Protein AF-A0AAE8HXU7-F1 (afdb_monomer_lite)

Organism: NCBI:txid418223

Foldseek 3Di:
DLLVVLVVCCVPDPSVVSCVVSVHDPVVSVVVVPDD

pLDDT: mean 95.16, std 3.67, range [81.06, 97.62]

Sequence (36 aa):
MRFRLVDAAKKDFPVARLCKVLDVSPSGYFAWKNRP

Radius of gyration: 8.78 Å; chains: 1; bounding box: 19×17×19 Å

Structure (mmCIF, N/CA/C/O backbone):
data_AF-A0AAE8HXU7-F1
#
_entry.id   AF-A0AAE8HXU7-F1
#
loop_
_atom_site.group_PDB
_atom_site.id
_atom_site.type_symbol
_atom_site.label_atom_id
_atom_site.label_alt_id
_atom_site.label_comp_id
_atom_site.label_asym_id
_atom_site.label_entity_id
_atom_site.label_seq_id
_atom_site.pdbx_PDB_ins_code
_atom_site.Cartn_x
_atom_site.Cartn_y
_atom_site.Cartn_z
_atom_site.occupancy
_atom_site.B_iso_or_equiv
_atom_site.auth_seq_id
_atom_site.auth_comp_id
_atom_site.auth_asy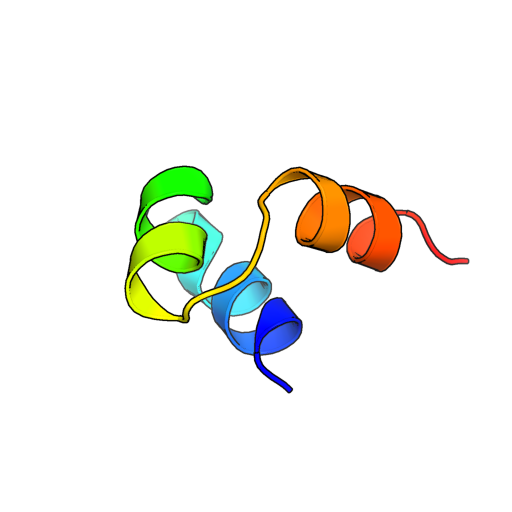m_id
_atom_site.auth_atom_id
_atom_site.pdbx_PDB_model_num
ATOM 1 N N . MET A 1 1 ? -5.952 5.079 -9.931 1.00 81.06 1 MET A N 1
ATOM 2 C CA . MET A 1 1 ? -7.006 5.413 -8.945 1.00 81.06 1 MET A CA 1
ATOM 3 C C . MET A 1 1 ? -6.870 4.602 -7.653 1.00 81.06 1 MET A C 1
ATOM 5 O O . MET A 1 1 ? -6.692 5.210 -6.610 1.00 81.06 1 MET A O 1
ATOM 9 N N . ARG A 1 2 ? -6.856 3.258 -7.703 1.00 93.94 2 ARG A N 1
ATOM 10 C CA . ARG A 1 2 ? -6.815 2.385 -6.506 1.00 93.94 2 ARG A CA 1
ATOM 11 C C . ARG A 1 2 ? -5.626 2.640 -5.568 1.00 93.94 2 ARG A C 1
ATOM 13 O O . ARG A 1 2 ? -5.830 2.809 -4.376 1.00 93.94 2 ARG A O 1
ATOM 20 N N . PHE A 1 3 ? -4.405 2.781 -6.094 1.00 96.06 3 PHE A N 1
ATOM 21 C CA . PHE A 1 3 ? -3.235 3.069 -5.250 1.00 96.06 3 PHE A CA 1
ATOM 22 C C . PHE A 1 3 ? -3.286 4.429 -4.538 1.00 96.06 3 PHE A C 1
ATOM 24 O O . PHE A 1 3 ? -2.759 4.547 -3.440 1.00 96.06 3 PHE A O 1
ATOM 31 N N . ARG A 1 4 ? -3.980 5.432 -5.097 1.00 95.62 4 ARG A N 1
ATOM 32 C CA . ARG A 1 4 ? -4.201 6.714 -4.402 1.00 95.62 4 ARG A CA 1
ATOM 33 C C . ARG A 1 4 ? -5.136 6.554 -3.203 1.00 95.62 4 ARG A C 1
ATOM 35 O O . ARG A 1 4 ? -4.910 7.189 -2.184 1.00 95.62 4 ARG A O 1
ATOM 42 N N . LEU A 1 5 ? -6.146 5.685 -3.309 1.00 96.00 5 LEU A N 1
ATOM 43 C CA . LEU A 1 5 ? -7.029 5.351 -2.185 1.00 96.00 5 LEU A CA 1
ATOM 44 C C . LEU A 1 5 ? -6.259 4.617 -1.083 1.00 96.00 5 LEU A C 1
ATOM 46 O O . LEU A 1 5 ? -6.402 4.959 0.087 1.00 96.00 5 LEU A O 1
ATOM 50 N N . VAL A 1 6 ? -5.389 3.670 -1.462 1.00 96.69 6 VAL A N 1
ATOM 51 C CA . VAL A 1 6 ? -4.454 3.034 -0.520 1.00 96.69 6 VAL A CA 1
ATOM 52 C C . VAL A 1 6 ? -3.589 4.094 0.164 1.00 96.69 6 VAL A C 1
ATOM 54 O O . VAL A 1 6 ? -3.450 4.067 1.381 1.00 96.69 6 VAL A O 1
ATOM 57 N N . ASP A 1 7 ? -3.040 5.051 -0.591 1.00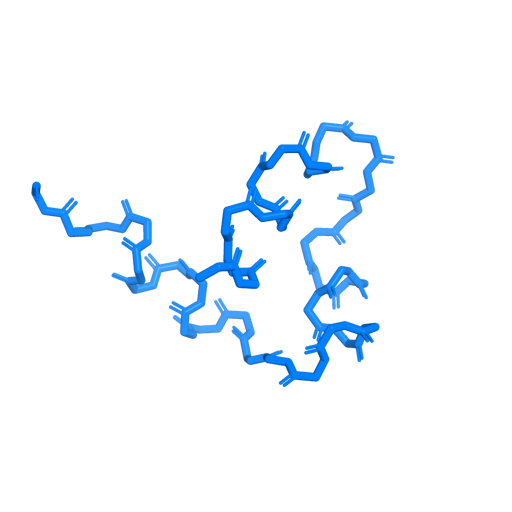 96.56 7 ASP A N 1
ATOM 58 C CA . ASP A 1 7 ? -2.142 6.065 -0.036 1.00 96.56 7 ASP A CA 1
ATOM 59 C C . ASP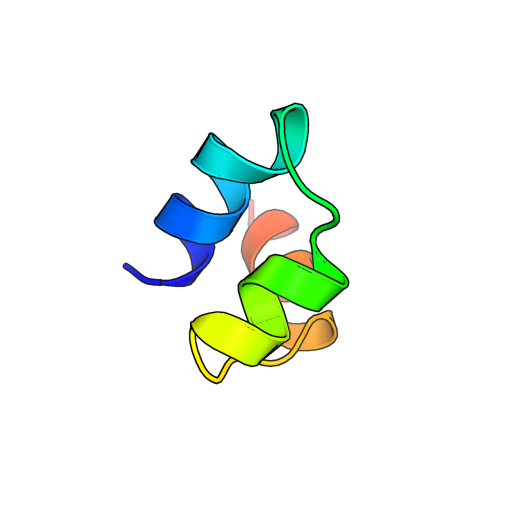 A 1 7 ? -2.822 7.019 0.951 1.00 96.56 7 ASP A C 1
ATOM 61 O O . ASP A 1 7 ? -2.229 7.368 1.972 1.00 96.56 7 ASP A O 1
ATOM 65 N N . ALA A 1 8 ? -4.069 7.398 0.669 1.00 96.75 8 ALA A N 1
ATOM 66 C CA . ALA A 1 8 ? -4.866 8.251 1.542 1.00 96.75 8 ALA A CA 1
ATOM 67 C C . ALA A 1 8 ? -5.242 7.538 2.852 1.00 96.75 8 ALA A C 1
ATOM 69 O O . ALA A 1 8 ? -5.120 8.127 3.922 1.00 96.75 8 ALA A O 1
ATOM 70 N N . ALA A 1 9 ? -5.641 6.265 2.773 1.00 96.44 9 ALA A N 1
ATOM 71 C CA . ALA A 1 9 ? -6.136 5.498 3.918 1.00 96.44 9 ALA A CA 1
ATOM 72 C C . ALA A 1 9 ? -5.036 4.766 4.712 1.00 96.44 9 ALA A C 1
ATOM 74 O O . ALA A 1 9 ? -5.315 4.214 5.777 1.00 96.44 9 ALA A O 1
ATOM 75 N N . LYS A 1 10 ? -3.778 4.748 4.236 1.00 95.31 10 LYS A N 1
ATOM 76 C CA . LYS A 1 10 ? -2.665 4.037 4.908 1.00 95.31 10 LYS A CA 1
ATOM 77 C C . LYS A 1 10 ? -2.353 4.550 6.318 1.00 95.31 10 LYS A C 1
ATOM 79 O O . LYS A 1 10 ? -1.625 3.886 7.048 1.00 95.31 10 LYS A O 1
ATOM 84 N N . LYS A 1 11 ? -2.817 5.758 6.662 1.00 96.38 11 LYS A N 1
ATOM 85 C CA . LYS A 1 11 ? -2.660 6.345 8.001 1.00 96.38 11 LYS A CA 1
ATOM 86 C C . LYS A 1 11 ? -3.545 5.639 9.026 1.00 96.38 11 LYS A C 1
ATOM 88 O O . LYS A 1 11 ? -3.131 5.482 10.166 1.00 96.38 11 LYS A O 1
ATOM 93 N N . ASP A 1 12 ? -4.713 5.183 8.587 1.00 97.50 12 ASP A N 1
ATOM 94 C CA . ASP A 1 12 ? -5.732 4.578 9.443 1.00 97.50 12 ASP A CA 1
ATOM 95 C C . ASP A 1 12 ? -5.704 3.045 9.370 1.00 97.50 12 ASP A C 1
ATOM 97 O O . ASP A 1 12 ? -6.071 2.359 10.325 1.00 97.50 12 ASP A O 1
ATOM 101 N N . PHE A 1 13 ? -5.241 2.481 8.246 1.00 95.88 13 PHE A N 1
ATOM 102 C CA . PHE A 1 13 ? -5.248 1.038 8.010 1.00 95.88 13 PHE A CA 1
ATOM 103 C C . PHE A 1 13 ? -3.932 0.515 7.420 1.00 95.88 13 PHE A C 1
ATOM 105 O O . PHE A 1 13 ? -3.319 1.174 6.578 1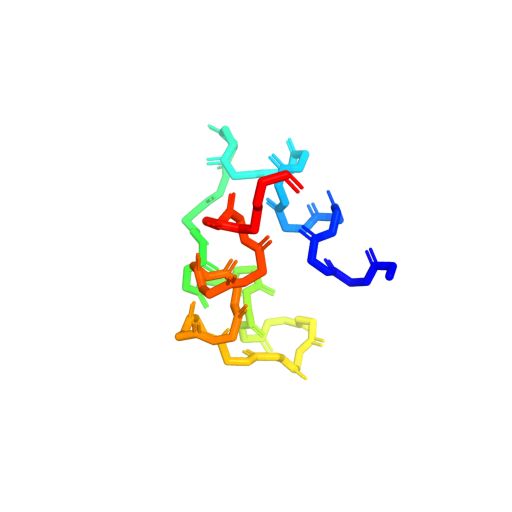.00 95.88 13 PHE A O 1
ATOM 112 N N . PRO A 1 14 ? -3.527 -0.728 7.754 1.00 96.88 14 PRO A N 1
ATOM 113 C CA . PRO A 1 14 ? -2.366 -1.354 7.134 1.00 96.88 14 PRO A CA 1
ATOM 114 C C . PRO A 1 14 ? -2.509 -1.457 5.610 1.00 96.88 14 PRO A C 1
ATOM 116 O O . PRO A 1 14 ? -3.514 -1.968 5.106 1.00 96.88 14 PRO A O 1
ATOM 119 N N . VAL A 1 15 ? -1.457 -1.074 4.879 1.00 96.19 15 VAL A N 1
ATOM 120 C CA . VAL A 1 15 ? -1.396 -1.134 3.405 1.00 96.19 15 VAL A CA 1
ATOM 121 C C . VAL A 1 15 ? -1.786 -2.515 2.876 1.00 96.19 15 VAL A C 1
ATOM 123 O O . VAL A 1 15 ? -2.575 -2.606 1.945 1.00 96.19 15 VAL A O 1
ATOM 126 N N . ALA A 1 16 ? -1.320 -3.599 3.505 1.00 96.31 16 ALA A N 1
ATOM 127 C CA . ALA A 1 16 ? -1.652 -4.962 3.087 1.00 96.31 16 ALA A CA 1
ATOM 128 C C . ALA A 1 16 ? -3.167 -5.251 3.123 1.00 96.31 16 ALA A C 1
ATOM 130 O O . ALA A 1 16 ? -3.692 -5.915 2.228 1.00 96.31 16 ALA A O 1
ATOM 131 N N . ARG A 1 17 ? -3.885 -4.715 4.122 1.00 97.19 17 ARG A N 1
ATOM 132 C CA . ARG A 1 17 ? -5.345 -4.846 4.226 1.00 97.19 17 ARG A CA 1
ATOM 133 C C . ARG A 1 17 ? -6.033 -4.060 3.114 1.00 97.19 17 ARG A C 1
ATOM 135 O O . ARG A 1 17 ? -6.912 -4.599 2.451 1.00 97.19 17 ARG A O 1
ATOM 142 N N . LEU A 1 18 ? -5.608 -2.819 2.888 1.00 97.62 18 LEU A N 1
ATOM 143 C CA . LEU A 1 18 ? -6.152 -1.965 1.829 1.00 97.62 18 LEU A CA 1
ATOM 144 C C . LEU A 1 18 ? -5.918 -2.572 0.439 1.00 97.62 18 LEU A C 1
ATOM 146 O O . LEU A 1 18 ? -6.831 -2.599 -0.381 1.00 97.62 18 LEU A O 1
ATOM 150 N N . CYS A 1 19 ? -4.727 -3.123 0.200 1.00 97.50 19 CYS A N 1
ATOM 151 C CA . CYS A 1 19 ? -4.387 -3.833 -1.028 1.00 97.50 19 CYS A CA 1
ATOM 152 C C . CYS A 1 19 ? -5.289 -5.052 -1.257 1.00 97.50 19 CYS A C 1
ATOM 154 O O . CYS A 1 19 ? -5.796 -5.225 -2.361 1.00 97.50 19 CYS A O 1
ATOM 156 N N . LYS A 1 20 ? -5.559 -5.845 -0.210 1.00 97.56 20 LYS A N 1
ATOM 157 C CA . LYS A 1 20 ? -6.476 -6.991 -0.289 1.00 97.56 20 LYS A CA 1
ATOM 158 C C . LYS A 1 20 ? -7.915 -6.571 -0.608 1.00 97.56 20 LYS A C 1
ATOM 160 O O . LYS A 1 20 ? -8.556 -7.208 -1.431 1.00 97.56 20 LYS A O 1
ATOM 165 N N . VAL A 1 21 ? -8.421 -5.512 0.028 1.00 97.19 21 VAL A N 1
ATOM 166 C CA . VAL A 1 21 ? -9.800 -5.023 -0.185 1.00 97.19 21 VAL A CA 1
ATOM 167 C C . VAL A 1 21 ? -9.982 -4.426 -1.581 1.00 97.19 21 VAL A C 1
ATOM 169 O O . VAL A 1 21 ? -11.025 -4.606 -2.199 1.00 97.19 21 VAL A O 1
ATOM 172 N N . LEU A 1 22 ? -8.972 -3.715 -2.083 1.00 96.25 22 LEU A N 1
ATOM 173 C CA . LEU A 1 22 ? -9.015 -3.055 -3.390 1.00 96.25 22 LEU A CA 1
ATOM 174 C C . LEU A 1 22 ? -8.537 -3.948 -4.545 1.00 96.25 22 LEU A C 1
ATOM 176 O O . LEU A 1 22 ? -8.418 -3.450 -5.666 1.00 96.25 22 LEU A O 1
ATOM 180 N N . ASP A 1 23 ? -8.258 -5.225 -4.270 1.00 97.25 23 ASP A N 1
ATOM 181 C CA . ASP A 1 23 ? -7.756 -6.219 -5.222 1.00 97.25 23 ASP A CA 1
ATOM 182 C C . ASP A 1 23 ? -6.539 -5.709 -6.020 1.00 97.25 23 ASP A C 1
ATOM 184 O O . ASP A 1 23 ? -6.533 -5.590 -7.248 1.00 97.25 23 ASP A O 1
ATOM 188 N N . VAL A 1 24 ? -5.503 -5.294 -5.286 1.00 96.50 24 VAL A N 1
ATOM 189 C CA . VAL A 1 24 ? -4.213 -4.861 -5.840 1.00 96.50 24 VAL A CA 1
ATOM 190 C C . VAL A 1 24 ? -3.053 -5.474 -5.059 1.00 96.50 24 VAL A C 1
ATOM 192 O O . VAL A 1 24 ? -3.184 -5.812 -3.884 1.00 96.50 24 VAL A O 1
ATOM 195 N N . SER A 1 25 ? -1.874 -5.571 -5.677 1.00 97.00 25 SER A N 1
ATOM 196 C CA . SER A 1 25 ? -0.688 -6.087 -4.990 1.00 97.00 25 SER A CA 1
ATOM 197 C C . SER A 1 25 ? 0.010 -5.011 -4.134 1.00 97.00 25 SER A C 1
ATOM 199 O O . SER A 1 25 ? 0.143 -3.860 -4.571 1.00 97.00 25 SER A O 1
ATOM 201 N N . PRO A 1 26 ? 0.530 -5.364 -2.938 1.00 95.81 26 PRO A N 1
ATOM 202 C CA . PRO A 1 26 ? 1.380 -4.467 -2.151 1.00 95.81 26 PRO A CA 1
ATOM 203 C C . PRO A 1 26 ? 2.652 -4.051 -2.899 1.00 95.81 26 PRO A C 1
ATOM 205 O O . PRO A 1 26 ? 3.039 -2.886 -2.858 1.00 95.81 26 PRO A O 1
ATOM 208 N N . SER A 1 27 ? 3.273 -4.976 -3.638 1.00 96.38 27 SER A N 1
ATOM 209 C CA . SER A 1 27 ? 4.443 -4.690 -4.477 1.00 96.38 27 SER A CA 1
ATOM 210 C C . SER A 1 27 ? 4.133 -3.646 -5.553 1.00 96.38 27 SER A C 1
ATOM 212 O O . SER A 1 27 ? 4.919 -2.721 -5.751 1.00 96.38 27 SER A O 1
ATOM 214 N N . GLY A 1 28 ? 2.958 -3.728 -6.186 1.00 96.38 28 GLY A N 1
ATOM 215 C CA . GLY A 1 28 ? 2.478 -2.728 -7.137 1.00 96.38 28 GLY A CA 1
ATOM 216 C C . GLY A 1 28 ? 2.263 -1.356 -6.498 1.00 96.38 28 GLY A C 1
ATOM 217 O O . GLY A 1 28 ? 2.628 -0.347 -7.098 1.00 96.38 28 GLY A O 1
ATOM 218 N N . TYR A 1 29 ? 1.745 -1.306 -5.265 1.00 96.62 29 TYR A N 1
ATOM 219 C CA . TYR A 1 29 ? 1.601 -0.053 -4.516 1.00 96.62 29 TYR A CA 1
ATOM 220 C C . TYR A 1 29 ? 2.957 0.603 -4.224 1.00 96.62 29 TYR A C 1
ATOM 222 O O . TYR A 1 29 ? 3.127 1.788 -4.508 1.00 96.62 29 TYR A O 1
ATOM 230 N N . PHE A 1 30 ? 3.938 -0.144 -3.708 1.00 95.31 30 PHE A N 1
ATOM 231 C CA . PHE A 1 30 ? 5.263 0.418 -3.419 1.00 95.31 30 PHE A CA 1
ATOM 232 C C . PHE A 1 30 ? 6.015 0.818 -4.696 1.00 95.31 30 PHE A C 1
ATOM 234 O O . PHE A 1 30 ? 6.631 1.881 -4.726 1.00 95.31 30 PHE A O 1
ATOM 241 N N . ALA A 1 31 ? 5.899 0.043 -5.778 1.00 95.94 31 ALA A N 1
ATOM 242 C CA . ALA A 1 31 ? 6.451 0.418 -7.080 1.00 95.94 31 ALA A CA 1
ATOM 243 C C . ALA A 1 31 ? 5.786 1.678 -7.657 1.00 95.94 31 ALA A C 1
ATOM 245 O O . ALA A 1 31 ? 6.464 2.519 -8.238 1.00 95.94 31 ALA A O 1
ATOM 246 N N . TRP A 1 32 ? 4.467 1.830 -7.491 1.00 95.25 32 TRP A N 1
ATOM 247 C CA . TRP A 1 32 ? 3.740 3.043 -7.873 1.00 95.25 32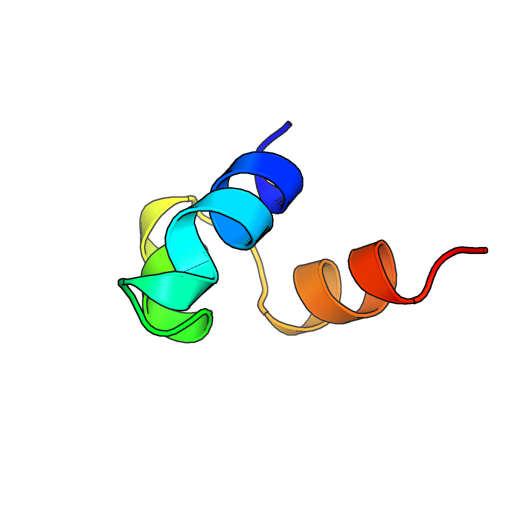 TRP A CA 1
ATOM 248 C C . TRP A 1 32 ? 4.170 4.256 -7.038 1.00 95.25 32 TRP A C 1
ATOM 250 O O . TRP A 1 32 ? 4.345 5.334 -7.598 1.00 95.25 32 TRP A O 1
ATOM 260 N N . LYS A 1 33 ? 4.373 4.073 -5.728 1.00 93.12 33 LYS A N 1
ATOM 261 C CA . LYS A 1 33 ? 4.786 5.132 -4.795 1.00 93.12 33 LYS A CA 1
ATOM 262 C C . LYS A 1 33 ? 6.216 5.626 -5.043 1.00 93.12 33 LYS A C 1
ATOM 264 O O . LYS A 1 33 ? 6.498 6.788 -4.790 1.00 93.12 33 LYS A O 1
ATOM 269 N N . ASN A 1 34 ? 7.097 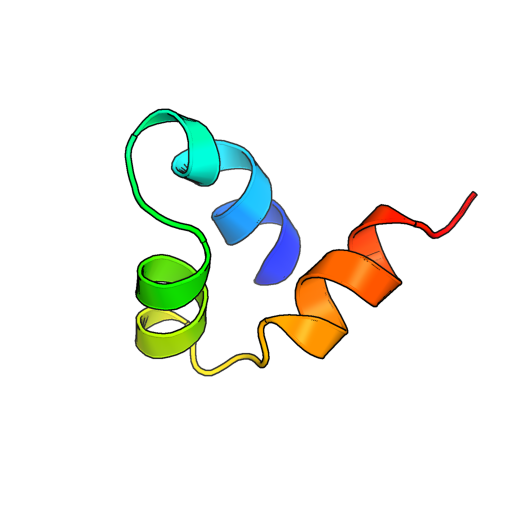4.754 -5.530 1.00 93.19 34 ASN A N 1
ATOM 270 C CA . ASN A 1 34 ? 8.500 5.069 -5.809 1.00 93.19 34 ASN A CA 1
ATOM 271 C C . ASN A 1 34 ? 8.733 5.645 -7.217 1.00 93.19 34 ASN A C 1
ATOM 273 O O . ASN A 1 34 ? 9.883 5.773 -7.636 1.00 93.19 34 ASN A O 1
ATOM 277 N N . ARG A 1 35 ? 7.673 5.951 -7.977 1.00 87.19 35 ARG A N 1
ATOM 278 C CA . ARG A 1 35 ? 7.826 6.661 -9.251 1.00 87.19 35 ARG A CA 1
ATOM 279 C C . ARG A 1 35 ? 8.193 8.126 -8.968 1.00 87.19 35 ARG A C 1
ATOM 281 O O . ARG A 1 35 ? 7.588 8.693 -8.058 1.00 87.19 35 ARG A O 1
ATOM 288 N N . PRO A 1 36 ? 9.166 8.698 -9.699 1.00 83.00 36 PRO A N 1
ATOM 289 C CA . PRO A 1 36 ? 9.514 10.112 -9.581 1.00 83.00 36 PRO A CA 1
ATOM 290 C C . PRO A 1 36 ? 8.342 11.024 -9.961 1.00 83.00 36 PRO A C 1
ATOM 292 O O . PRO A 1 36 ? 7.493 10.599 -10.784 1.00 83.00 36 PRO A O 1
#

Secondary structure (DSSP, 8-state):
-HHHHHHHHTTTS-HHHHHHHTT--HHHHHHHHT--